Protein AF-K7A7C1-F1 (afdb_monomer_lite)

Structure (mmCIF, N/CA/C/O backbone):
data_AF-K7A7C1-F1
#
_entry.id   AF-K7A7C1-F1
#
loop_
_atom_site.group_PDB
_atom_site.id
_atom_site.type_symbol
_atom_site.label_atom_id
_atom_site.label_alt_id
_atom_site.label_comp_id
_atom_site.label_asym_id
_atom_site.label_entity_id
_atom_site.label_seq_id
_atom_site.pdbx_PDB_ins_code
_atom_site.Cartn_x
_atom_site.Cartn_y
_atom_site.Cartn_z
_atom_site.occupancy
_atom_site.B_iso_or_equiv
_atom_site.auth_seq_id
_atom_site.auth_comp_id
_atom_site.auth_asym_id
_atom_site.auth_atom_id
_atom_site.pdbx_PDB_model_num
ATOM 1 N N . MET A 1 1 ? -0.950 -12.576 -18.831 1.00 50.34 1 MET A N 1
ATOM 2 C CA . MET A 1 1 ? -0.098 -11.714 -17.969 1.00 50.34 1 MET A CA 1
ATOM 3 C C . MET A 1 1 ? -0.396 -10.219 -18.196 1.00 50.34 1 MET A C 1
ATOM 5 O O . MET A 1 1 ? 0.342 -9.379 -17.700 1.00 50.34 1 MET A O 1
ATOM 9 N N . GLU A 1 2 ? -1.489 -9.878 -18.899 1.00 55.47 2 GLU A N 1
ATOM 10 C CA . GLU A 1 2 ? -1.619 -8.616 -19.654 1.00 55.47 2 GLU A CA 1
ATOM 11 C C . GLU A 1 2 ? -2.244 -7.420 -18.911 1.00 55.47 2 GLU A C 1
ATOM 13 O O . GLU A 1 2 ? -2.151 -6.299 -19.402 1.00 55.47 2 GLU A O 1
ATOM 18 N N . ASP A 1 3 ? -2.806 -7.585 -17.707 1.00 81.56 3 ASP A N 1
ATOM 19 C CA . ASP A 1 3 ? -3.541 -6.467 -17.071 1.00 81.56 3 ASP A CA 1
ATOM 20 C C 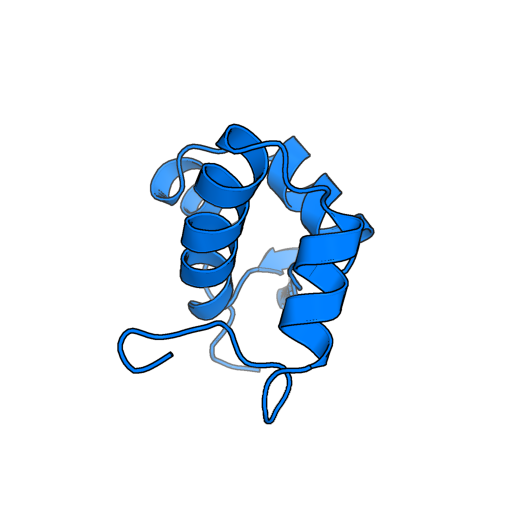. ASP A 1 3 ? -2.719 -5.655 -16.059 1.00 81.56 3 ASP A C 1
ATOM 22 O O . ASP A 1 3 ? -3.148 -4.591 -15.600 1.00 81.56 3 ASP A O 1
ATOM 26 N N . ALA A 1 4 ? -1.564 -6.173 -15.631 1.00 88.81 4 ALA A N 1
ATOM 27 C CA . ALA A 1 4 ? -0.752 -5.549 -14.592 1.00 88.81 4 ALA A CA 1
ATOM 28 C C . ALA A 1 4 ? 0.202 -4.522 -15.214 1.00 88.81 4 ALA A C 1
ATOM 30 O O . ALA A 1 4 ? 1.401 -4.760 -15.313 1.00 88.81 4 ALA A O 1
ATOM 31 N N . ASN A 1 5 ? -0.332 -3.376 -15.639 1.00 94.75 5 ASN A N 1
ATOM 32 C CA . ASN A 1 5 ? 0.445 -2.349 -16.348 1.00 94.75 5 ASN A CA 1
ATOM 33 C C . ASN A 1 5 ? 0.789 -1.130 -15.477 1.00 94.75 5 ASN A C 1
ATOM 35 O O . ASN A 1 5 ? 1.665 -0.332 -15.825 1.00 94.75 5 ASN A O 1
ATOM 39 N N . PHE A 1 6 ? 0.174 -0.993 -14.300 1.00 97.00 6 PHE A N 1
ATOM 40 C CA . PHE A 1 6 ? 0.399 0.166 -13.440 1.00 97.00 6 PHE A CA 1
ATOM 41 C C . PHE A 1 6 ? 1.697 0.053 -12.651 1.00 97.00 6 PHE A C 1
ATOM 43 O O . PHE A 1 6 ? 1.917 -0.910 -11.922 1.00 97.00 6 PHE A O 1
ATOM 50 N N . SER A 1 7 ? 2.562 1.060 -12.774 1.00 97.62 7 SER A N 1
ATOM 51 C CA . SER A 1 7 ? 3.772 1.161 -11.959 1.00 97.62 7 SER A CA 1
ATOM 52 C C . SER A 1 7 ? 3.433 1.495 -10.506 1.00 97.62 7 SER A C 1
ATOM 54 O O . SER A 1 7 ? 2.395 2.089 -10.205 1.00 97.62 7 SER A O 1
ATOM 56 N N . VAL A 1 8 ? 4.350 1.177 -9.592 1.00 97.75 8 VAL A N 1
ATOM 57 C CA . VAL A 1 8 ? 4.206 1.532 -8.173 1.00 97.75 8 VAL A CA 1
ATOM 58 C C . VAL A 1 8 ? 4.022 3.040 -7.956 1.00 97.75 8 VAL A C 1
ATOM 60 O O . VAL A 1 8 ? 3.184 3.447 -7.156 1.00 97.75 8 VAL A O 1
ATOM 63 N N . GLY A 1 9 ? 4.736 3.873 -8.722 1.00 98.25 9 GLY A N 1
ATOM 64 C CA . GLY A 1 9 ? 4.614 5.331 -8.661 1.00 98.25 9 GLY A CA 1
ATOM 65 C C . GLY A 1 9 ? 3.253 5.830 -9.148 1.00 98.25 9 GLY A C 1
ATOM 66 O O . GLY A 1 9 ? 2.656 6.700 -8.514 1.00 98.25 9 GLY A O 1
ATOM 67 N N . TYR A 1 10 ? 2.720 5.234 -10.221 1.00 98.19 10 TYR A N 1
ATOM 68 C CA . TYR A 1 10 ? 1.375 5.546 -10.700 1.00 98.19 10 TYR A CA 1
ATOM 69 C C . TYR A 1 10 ? 0.320 5.222 -9.638 1.00 98.19 10 TYR A C 1
ATOM 71 O O . TYR A 1 10 ? -0.504 6.077 -9.316 1.00 98.19 10 TYR A O 1
ATOM 79 N N . VAL A 1 11 ? 0.365 4.019 -9.055 1.00 98.12 11 VAL A N 1
ATOM 80 C CA . VAL A 1 11 ? -0.594 3.600 -8.020 1.00 98.12 11 VAL A CA 1
ATOM 81 C C . VAL A 1 11 ? -0.498 4.501 -6.790 1.00 98.12 11 VAL A C 1
ATOM 83 O O . VAL A 1 11 ? -1.527 4.963 -6.298 1.00 98.12 11 VAL A O 1
ATOM 86 N N . ALA A 1 12 ? 0.717 4.807 -6.327 1.00 98.25 12 ALA A N 1
ATOM 87 C CA . ALA A 1 12 ? 0.953 5.687 -5.184 1.00 98.25 12 ALA A CA 1
ATOM 88 C C . ALA A 1 12 ? 0.348 7.080 -5.414 1.00 98.25 12 ALA A C 1
ATOM 90 O O . ALA A 1 12 ? -0.456 7.551 -4.607 1.00 98.25 12 ALA A O 1
ATOM 91 N N . LYS A 1 13 ? 0.645 7.697 -6.568 1.00 98.19 13 LYS A N 1
ATOM 92 C CA . LYS A 1 13 ? 0.095 9.003 -6.958 1.00 98.19 13 LYS A CA 1
ATOM 93 C C . LYS A 1 13 ? -1.427 8.964 -7.080 1.00 98.19 13 LYS A C 1
ATOM 95 O O . LYS A 1 13 ? -2.107 9.837 -6.554 1.00 98.19 13 LYS A O 1
ATOM 100 N N . ARG A 1 14 ? -1.976 7.947 -7.752 1.00 97.62 14 ARG A N 1
ATOM 101 C CA . ARG A 1 14 ? -3.416 7.841 -8.032 1.00 97.62 14 ARG A CA 1
ATOM 102 C C . ARG A 1 14 ? -4.249 7.602 -6.777 1.00 97.62 14 ARG A C 1
ATOM 104 O O . ARG A 1 14 ? -5.375 8.078 -6.704 1.00 97.62 14 ARG A O 1
ATOM 111 N N . THR A 1 15 ? -3.715 6.858 -5.814 1.00 96.94 15 THR A N 1
ATOM 112 C CA . THR A 1 15 ? -4.425 6.506 -4.574 1.00 96.94 15 THR A CA 1
ATOM 113 C C . THR A 1 15 ? -4.061 7.408 -3.395 1.00 96.94 15 THR A C 1
ATOM 115 O O . THR A 1 15 ? -4.698 7.334 -2.342 1.00 96.94 15 THR A O 1
ATOM 118 N N . GLY A 1 16 ? -3.058 8.276 -3.549 1.00 96.81 16 GLY A N 1
ATOM 119 C CA . GLY A 1 16 ? -2.578 9.167 -2.496 1.00 96.81 16 GLY A CA 1
ATOM 120 C C . GLY A 1 16 ? -2.032 8.405 -1.289 1.00 96.81 16 GLY A C 1
ATOM 121 O O . GLY A 1 16 ? -2.326 8.780 -0.154 1.00 96.81 16 GLY A O 1
ATOM 122 N N . VAL A 1 17 ? -1.329 7.294 -1.522 1.00 97.00 17 VAL A N 1
ATOM 123 C CA . VAL A 1 17 ? -0.586 6.549 -0.492 1.00 97.00 17 VAL A CA 1
ATOM 124 C C . VAL A 1 17 ? 0.896 6.541 -0.844 1.00 97.00 17 VAL A C 1
ATOM 126 O O . VAL A 1 17 ? 1.269 6.668 -2.010 1.00 97.00 17 VAL A O 1
ATOM 129 N N . LYS A 1 18 ? 1.764 6.384 0.157 1.00 98.06 18 LYS A N 1
ATOM 130 C CA . LYS A 1 18 ? 3.208 6.276 -0.082 1.00 98.06 18 LYS A CA 1
ATOM 131 C C . LYS A 1 18 ? 3.529 4.938 -0.756 1.00 98.06 18 LYS A C 1
ATOM 133 O O . LYS A 1 18 ? 2.854 3.940 -0.520 1.00 98.06 18 LYS A O 1
ATOM 138 N N . ILE A 1 19 ? 4.620 4.885 -1.520 1.00 98.12 19 ILE A N 1
ATOM 139 C CA . ILE A 1 19 ? 5.124 3.632 -2.116 1.00 98.12 19 ILE A CA 1
ATOM 140 C C . ILE A 1 19 ? 5.357 2.561 -1.039 1.00 98.12 19 ILE A C 1
ATOM 142 O O . ILE A 1 19 ? 4.967 1.410 -1.220 1.00 98.12 19 ILE A O 1
ATOM 146 N N . LEU A 1 20 ? 5.914 2.946 0.115 1.00 98.25 20 LEU A N 1
ATOM 147 C CA . LEU A 1 20 ? 6.111 2.032 1.242 1.00 98.25 20 LEU A CA 1
ATOM 148 C C . LEU A 1 20 ? 4.788 1.439 1.750 1.00 98.25 20 LEU A C 1
ATOM 150 O O . LEU A 1 20 ? 4.743 0.265 2.097 1.00 98.25 20 LEU A O 1
ATOM 154 N N . THR A 1 21 ? 3.698 2.213 1.730 1.00 97.81 21 THR A N 1
ATOM 155 C CA . THR A 1 21 ? 2.360 1.726 2.091 1.00 97.81 21 THR A CA 1
ATOM 156 C C . THR A 1 21 ? 1.874 0.654 1.117 1.00 97.81 21 THR A C 1
ATOM 158 O O . THR A 1 21 ? 1.290 -0.330 1.555 1.00 97.81 21 THR A O 1
ATOM 161 N N . LEU A 1 22 ? 2.161 0.789 -0.184 1.00 98.00 22 LEU A N 1
ATOM 162 C CA . LEU A 1 22 ? 1.843 -0.254 -1.167 1.00 98.00 22 LEU A CA 1
ATOM 163 C C . LEU A 1 22 ? 2.602 -1.548 -0.870 1.00 98.00 22 LEU A C 1
ATOM 165 O O . LEU A 1 22 ? 1.996 -2.614 -0.830 1.00 98.00 22 LEU A O 1
ATOM 169 N N . HIS A 1 23 ? 3.907 -1.458 -0.604 1.00 97.88 23 HIS A N 1
ATOM 170 C CA . HIS A 1 23 ? 4.704 -2.632 -0.237 1.00 97.88 23 HIS A CA 1
ATOM 171 C C . HIS A 1 23 ? 4.213 -3.270 1.067 1.00 97.88 23 HIS A C 1
ATOM 173 O O . HIS A 1 23 ? 4.137 -4.490 1.167 1.00 97.88 23 HIS A O 1
ATOM 179 N N . PHE A 1 24 ? 3.834 -2.450 2.046 1.00 97.56 24 PHE A N 1
ATOM 180 C CA . PHE A 1 24 ? 3.291 -2.928 3.309 1.00 97.56 24 PHE A CA 1
ATOM 181 C C . PHE A 1 24 ? 1.949 -3.647 3.126 1.00 97.56 24 PHE A C 1
ATOM 183 O O . PHE A 1 24 ? 1.759 -4.735 3.662 1.00 97.56 24 PHE A O 1
ATOM 190 N N . TYR A 1 25 ? 1.028 -3.091 2.333 1.00 97.50 25 TYR A N 1
ATOM 191 C CA . TYR A 1 25 ? -0.235 -3.762 2.015 1.00 97.50 25 TYR A CA 1
ATOM 192 C C . TYR A 1 25 ? -0.019 -5.068 1.250 1.00 97.50 25 TYR A C 1
ATOM 194 O O . TYR A 1 25 ? -0.704 -6.049 1.530 1.00 97.50 25 TYR A O 1
ATOM 202 N N . GLU A 1 26 ? 0.943 -5.101 0.326 1.00 97.06 26 GLU A N 1
ATOM 203 C CA . GLU A 1 26 ? 1.317 -6.326 -0.383 1.00 97.06 26 GLU A CA 1
ATOM 204 C C . GLU A 1 26 ? 1.839 -7.394 0.586 1.00 97.06 26 GLU A C 1
ATOM 206 O O . GLU A 1 26 ? 1.365 -8.526 0.566 1.00 97.06 26 GLU A O 1
ATOM 211 N N . GLN A 1 27 ? 2.746 -7.030 1.497 1.00 97.00 27 GLN A N 1
ATOM 212 C CA . GLN A 1 27 ? 3.264 -7.939 2.525 1.00 97.00 27 GLN A CA 1
ATOM 213 C C . GLN A 1 27 ? 2.156 -8.475 3.447 1.00 97.00 27 GLN A C 1
ATOM 215 O O . GLN A 1 27 ? 2.247 -9.595 3.942 1.00 97.00 27 GLN A O 1
ATOM 220 N N . LYS A 1 28 ? 1.104 -7.685 3.687 1.00 95.56 28 LYS A N 1
ATOM 221 C CA . LYS A 1 28 ? -0.070 -8.090 4.473 1.00 95.56 28 LYS A CA 1
ATOM 222 C C . LYS A 1 28 ? -1.108 -8.886 3.672 1.00 95.56 28 LYS A C 1
ATOM 224 O O . LYS A 1 28 ? -2.142 -9.225 4.236 1.00 95.56 28 LYS A O 1
ATOM 229 N N . GLY A 1 29 ? -0.856 -9.177 2.393 1.00 94.31 29 GLY A N 1
ATOM 230 C CA . GLY A 1 29 ? -1.766 -9.935 1.525 1.00 94.31 29 GLY A CA 1
ATOM 231 C C . GLY A 1 29 ? -2.984 -9.147 1.033 1.00 94.31 29 GLY A C 1
ATOM 232 O O . GLY A 1 29 ? -3.851 -9.699 0.367 1.00 94.31 29 GLY A O 1
ATOM 233 N N . LEU A 1 30 ? -3.058 -7.844 1.316 1.00 95.25 30 LEU A N 1
ATOM 234 C CA . LEU A 1 30 ? -4.219 -7.012 0.981 1.00 95.25 30 LEU A CA 1
ATOM 235 C C . LEU A 1 30 ? -4.289 -6.652 -0.501 1.00 95.25 30 LEU A C 1
ATOM 237 O O . LEU A 1 30 ? -5.373 -6.413 -1.032 1.00 95.25 30 LEU A O 1
ATOM 241 N N . ILE A 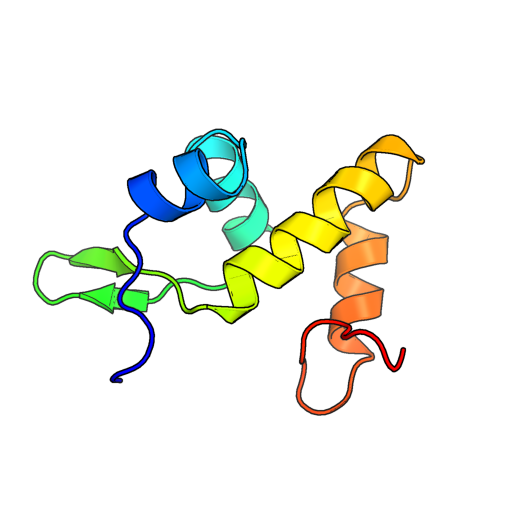1 31 ? -3.128 -6.563 -1.146 1.00 95.62 31 ILE A N 1
ATOM 242 C CA . ILE A 1 31 ? -2.970 -6.302 -2.575 1.00 95.62 31 ILE A CA 1
ATOM 243 C C . ILE A 1 31 ? -1.897 -7.236 -3.134 1.00 95.62 31 ILE A C 1
ATOM 245 O O . ILE A 1 31 ? -1.081 -7.7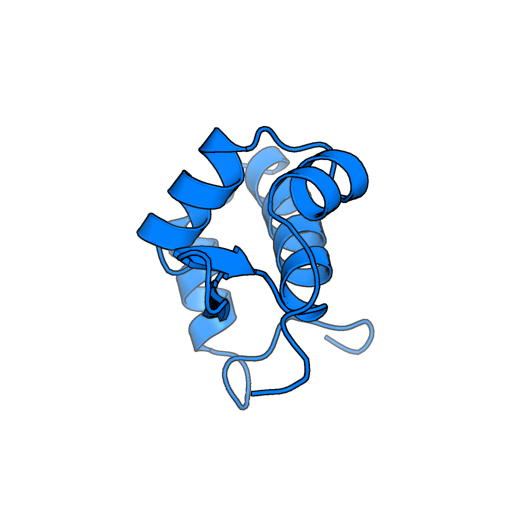71 -2.388 1.00 95.62 31 ILE A O 1
ATOM 249 N N . LYS A 1 32 ? -1.857 -7.389 -4.457 1.00 95.00 32 LYS A N 1
ATOM 250 C CA . LYS A 1 32 ? -0.862 -8.212 -5.148 1.00 95.00 32 LYS A CA 1
ATOM 251 C C . LYS A 1 32 ? -0.199 -7.413 -6.263 1.00 95.00 32 LYS A C 1
ATOM 253 O O . LYS A 1 32 ? -0.877 -6.665 -6.971 1.00 95.00 32 LYS A O 1
ATOM 258 N N . SER A 1 33 ? 1.111 -7.581 -6.426 1.00 95.75 33 SER A N 1
ATOM 259 C CA . SER A 1 33 ? 1.833 -7.123 -7.610 1.00 95.75 33 SER A CA 1
ATOM 260 C C . SER A 1 33 ? 2.317 -8.291 -8.470 1.00 95.75 33 SER A C 1
ATOM 262 O O . SER A 1 33 ? 2.342 -9.452 -8.060 1.00 95.75 33 SER A O 1
ATOM 264 N N . TRP A 1 34 ? 2.704 -7.951 -9.690 1.00 95.75 34 TRP A N 1
ATOM 265 C CA . TRP A 1 34 ? 3.423 -8.787 -10.637 1.00 95.75 34 TRP A CA 1
ATOM 266 C C . TRP A 1 34 ? 4.758 -8.126 -10.953 1.00 95.75 34 TRP A C 1
ATOM 268 O O . TRP A 1 34 ? 4.952 -6.935 -10.710 1.00 95.75 34 TRP A O 1
ATOM 278 N N . ARG A 1 35 ? 5.693 -8.889 -11.510 1.00 94.75 35 ARG A N 1
ATOM 279 C CA . ARG A 1 35 ? 6.969 -8.356 -11.986 1.00 94.75 35 ARG A CA 1
ATOM 280 C C . ARG A 1 35 ? 6.957 -8.305 -13.506 1.00 94.75 35 ARG A C 1
ATOM 282 O O . ARG A 1 35 ? 6.518 -9.256 -14.146 1.00 94.75 35 ARG A O 1
ATOM 289 N N . ASN A 1 36 ? 7.403 -7.186 -14.071 1.00 94.06 36 ASN A N 1
ATOM 290 C CA . ASN A 1 36 ? 7.716 -7.116 -15.499 1.00 94.06 36 ASN A CA 1
ATOM 291 C C . ASN A 1 36 ? 9.124 -7.684 -15.770 1.00 94.06 36 ASN A C 1
ATOM 293 O O . ASN A 1 36 ? 9.839 -8.045 -14.836 1.00 94.06 36 ASN A O 1
ATOM 297 N N . GLN A 1 37 ? 9.540 -7.712 -17.041 1.00 93.62 37 GLN A N 1
ATOM 298 C CA . GLN A 1 37 ? 10.873 -8.190 -17.446 1.00 93.62 37 GLN A CA 1
ATOM 299 C C . GLN A 1 37 ? 12.026 -7.437 -16.756 1.00 93.62 37 GLN A C 1
ATOM 301 O O . GLN A 1 37 ? 13.046 -8.031 -16.437 1.00 93.62 37 GLN A O 1
ATOM 306 N N . GLY A 1 38 ? 11.841 -6.150 -16.444 1.00 95.06 38 GLY A N 1
ATOM 307 C CA . GLY A 1 38 ? 12.798 -5.340 -15.680 1.00 95.06 38 GLY A CA 1
ATOM 308 C C . GLY A 1 38 ? 12.711 -5.510 -14.157 1.00 95.06 38 GLY A C 1
ATOM 309 O O . GLY A 1 38 ? 13.174 -4.639 -13.424 1.00 95.06 38 GLY A O 1
ATOM 310 N N . ASN A 1 39 ? 12.049 -6.561 -13.663 1.00 95.00 39 ASN A N 1
ATOM 311 C CA . ASN A 1 39 ? 11.823 -6.855 -12.243 1.00 95.00 39 ASN A CA 1
ATOM 312 C C . ASN A 1 39 ? 11.127 -5.728 -11.441 1.00 95.00 39 ASN A C 1
ATOM 314 O O . ASN A 1 39 ? 11.164 -5.678 -10.207 1.00 95.00 39 ASN A O 1
ATOM 318 N N . GLN A 1 40 ? 10.435 -4.811 -12.114 1.00 95.38 40 GLN A N 1
ATOM 319 C CA . GLN A 1 40 ? 9.664 -3.753 -11.469 1.00 95.38 40 GLN A CA 1
ATOM 320 C C . GLN A 1 40 ? 8.286 -4.275 -11.068 1.00 95.38 40 GLN A C 1
ATOM 322 O O . GLN A 1 40 ? 7.634 -4.984 -11.838 1.00 95.38 40 GLN A O 1
ATOM 327 N N . ARG A 1 41 ? 7.815 -3.873 -9.881 1.00 96.88 41 ARG A N 1
ATOM 328 C CA . ARG A 1 41 ? 6.443 -4.152 -9.441 1.00 96.88 41 ARG A CA 1
ATOM 329 C C . ARG A 1 41 ? 5.433 -3.470 -10.354 1.00 96.88 41 ARG A C 1
ATOM 331 O O . ARG A 1 41 ? 5.514 -2.262 -10.601 1.00 96.88 41 ARG A O 1
ATOM 338 N N . ARG A 1 42 ? 4.453 -4.250 -10.785 1.00 97.38 42 ARG A N 1
ATOM 339 C CA . ARG A 1 42 ? 3.314 -3.828 -11.579 1.00 97.38 42 ARG A CA 1
ATOM 340 C C . ARG A 1 42 ? 2.016 -4.284 -10.944 1.00 97.38 42 ARG A C 1
ATOM 342 O O . ARG A 1 42 ? 1.931 -5.379 -10.401 1.00 97.38 42 ARG A O 1
ATOM 349 N N . TYR A 1 43 ? 1.005 -3.439 -11.021 1.00 96.62 43 TYR A N 1
ATOM 350 C CA . TYR A 1 43 ? -0.279 -3.656 -10.374 1.00 96.62 43 TYR A CA 1
ATOM 351 C C . TYR A 1 43 ? -1.389 -3.672 -11.416 1.00 96.62 43 TYR A C 1
ATOM 353 O O . TYR A 1 43 ? -1.335 -2.957 -12.421 1.00 96.62 43 TYR A O 1
ATOM 361 N N . LYS A 1 44 ? -2.405 -4.489 -11.152 1.00 94.69 44 LYS A N 1
ATOM 362 C CA . LYS A 1 44 ? -3.665 -4.486 -11.891 1.00 94.69 44 LYS A CA 1
ATOM 363 C C . LYS A 1 44 ? -4.565 -3.338 -11.423 1.00 94.69 44 LYS A C 1
ATOM 365 O O . LYS A 1 44 ? -4.314 -2.687 -10.406 1.00 94.69 44 LYS A O 1
ATOM 370 N N . ARG A 1 45 ? -5.635 -3.075 -12.177 1.00 92.19 45 ARG A N 1
ATOM 371 C CA . ARG A 1 45 ? -6.595 -1.998 -11.879 1.00 92.19 45 ARG A CA 1
ATOM 372 C C . ARG A 1 45 ? -7.367 -2.203 -10.575 1.00 92.19 45 ARG A C 1
ATOM 374 O O . ARG A 1 45 ? -7.694 -1.213 -9.922 1.00 92.19 45 ARG A O 1
ATOM 381 N N . ASP A 1 46 ? -7.635 -3.446 -10.184 1.00 91.56 46 ASP A N 1
ATOM 382 C CA . ASP A 1 46 ? -8.336 -3.789 -8.939 1.00 91.56 46 ASP A CA 1
ATOM 383 C C . ASP A 1 46 ? -7.607 -3.253 -7.698 1.00 91.56 46 ASP A C 1
ATOM 385 O O . ASP A 1 46 ? -8.253 -2.798 -6.758 1.00 91.56 46 ASP A O 1
ATOM 389 N N . VAL A 1 47 ? -6.274 -3.176 -7.729 1.00 95.12 47 VAL A N 1
ATOM 390 C CA . VAL A 1 47 ? -5.457 -2.621 -6.637 1.00 95.12 47 VAL A CA 1
ATOM 391 C C . VAL A 1 47 ? -5.850 -1.182 -6.297 1.00 95.12 47 VAL A C 1
ATOM 393 O O . VAL A 1 47 ? -5.906 -0.823 -5.121 1.00 95.12 47 VAL A O 1
ATOM 396 N N . LEU A 1 48 ? -6.192 -0.360 -7.297 1.00 95.19 48 LEU A N 1
ATOM 397 C CA . LEU A 1 48 ? -6.678 1.004 -7.055 1.00 95.19 48 LEU A CA 1
ATOM 398 C C . LEU A 1 48 ? -7.973 0.991 -6.235 1.00 95.19 48 LEU A C 1
ATOM 400 O O . LEU A 1 48 ? -8.131 1.786 -5.308 1.00 95.19 48 LEU A O 1
ATOM 404 N N . ARG A 1 49 ? -8.882 0.067 -6.565 1.00 92.69 49 ARG A N 1
ATOM 405 C CA . ARG A 1 49 ? -10.153 -0.104 -5.861 1.00 92.69 49 ARG A CA 1
ATOM 406 C C . ARG A 1 49 ? -9.925 -0.648 -4.451 1.00 92.69 49 ARG A C 1
ATOM 408 O O . ARG A 1 49 ? -10.487 -0.098 -3.510 1.00 92.69 49 ARG A O 1
ATOM 415 N N . ARG A 1 50 ? -9.034 -1.628 -4.269 1.00 94.94 50 ARG A N 1
ATOM 416 C CA . ARG A 1 50 ? -8.696 -2.169 -2.939 1.00 94.94 50 ARG A CA 1
ATOM 417 C C . ARG A 1 50 ? -8.218 -1.065 -2.014 1.00 94.94 50 ARG A C 1
ATOM 419 O O . ARG A 1 50 ? -8.736 -0.914 -0.915 1.00 94.94 50 ARG A O 1
ATOM 426 N N . ILE A 1 51 ? -7.295 -0.227 -2.483 1.00 96.50 51 ILE A N 1
ATOM 427 C CA . ILE A 1 51 ? -6.771 0.889 -1.687 1.00 96.50 51 ILE A CA 1
ATOM 428 C C . ILE A 1 51 ? -7.869 1.917 -1.379 1.00 96.50 51 ILE A C 1
ATOM 430 O O . ILE A 1 51 ? -7.897 2.458 -0.274 1.00 96.50 51 ILE A O 1
ATOM 434 N N . SER A 1 52 ? -8.802 2.157 -2.308 1.00 94.44 52 SER A N 1
ATOM 435 C CA . SER A 1 52 ? -9.946 3.049 -2.064 1.00 94.44 52 SER A CA 1
ATOM 436 C C . SER A 1 52 ? -10.885 2.561 -0.954 1.00 94.44 52 SER A C 1
ATOM 438 O O . SER A 1 52 ? -11.540 3.392 -0.338 1.00 94.44 52 SER A O 1
ATOM 440 N N . VAL A 1 53 ? -10.888 1.257 -0.654 1.00 94.06 53 VAL A N 1
ATOM 441 C CA . VAL A 1 53 ? -11.642 0.639 0.453 1.00 94.06 53 VAL A CA 1
ATOM 442 C C . VAL A 1 53 ? -10.804 0.593 1.732 1.00 94.06 53 VAL A C 1
ATOM 444 O O . VAL A 1 53 ? -11.273 0.979 2.800 1.00 94.06 53 VAL A O 1
ATOM 447 N N . ILE A 1 54 ? -9.533 0.189 1.628 1.00 95.75 54 ILE A N 1
ATOM 448 C CA . ILE A 1 54 ? -8.623 0.082 2.778 1.00 95.75 54 ILE A CA 1
ATOM 449 C C . ILE A 1 54 ? -8.465 1.441 3.478 1.00 95.75 54 ILE A C 1
ATOM 451 O O . ILE A 1 54 ? -8.547 1.513 4.701 1.00 95.75 54 ILE A O 1
ATOM 455 N N . LYS A 1 55 ? -8.260 2.533 2.724 1.00 94.56 55 LYS A N 1
ATOM 456 C CA . LYS A 1 55 ? -8.015 3.870 3.297 1.00 94.56 55 LYS A CA 1
ATOM 457 C C . LYS A 1 55 ? -9.134 4.361 4.230 1.00 94.56 55 LYS A C 1
ATOM 459 O O . LYS A 1 55 ? -8.808 4.746 5.352 1.00 94.56 55 LYS A O 1
ATOM 464 N N . PRO A 1 56 ? -10.413 4.425 3.810 1.00 94.88 56 PRO A N 1
ATOM 465 C CA . PRO A 1 56 ? -11.491 4.847 4.698 1.00 94.88 56 PRO A CA 1
ATOM 466 C C . PRO A 1 56 ? -11.712 3.854 5.841 1.00 94.88 56 PRO A C 1
ATOM 468 O O . PRO A 1 56 ? -11.860 4.296 6.972 1.00 94.88 56 PRO A O 1
ATOM 471 N N . ALA A 1 57 ? -11.632 2.542 5.595 1.00 95.00 57 ALA A N 1
ATOM 472 C CA . ALA A 1 57 ? -11.766 1.536 6.649 1.00 95.00 57 ALA A CA 1
ATOM 473 C C . ALA A 1 57 ? -10.727 1.730 7.771 1.00 95.00 57 ALA A C 1
ATOM 475 O O . ALA A 1 57 ? -11.081 1.753 8.948 1.00 95.00 57 ALA A O 1
ATOM 476 N N . GLN A 1 58 ? -9.460 1.982 7.422 1.00 95.50 58 GLN A N 1
ATOM 477 C CA . GLN A 1 58 ? -8.426 2.299 8.411 1.00 95.50 58 GLN A CA 1
ATOM 478 C C . GLN A 1 58 ? -8.705 3.600 9.174 1.00 95.50 58 GLN A C 1
ATOM 480 O O . GLN A 1 58 ? -8.429 3.670 10.369 1.00 95.50 58 GLN A O 1
ATOM 485 N N . LYS A 1 59 ? -9.260 4.630 8.516 1.00 94.94 59 LYS A N 1
ATOM 486 C CA . LYS A 1 59 ? -9.656 5.882 9.192 1.00 94.94 59 LYS A CA 1
ATOM 487 C C . LYS A 1 59 ? -10.784 5.673 10.202 1.00 94.94 59 LYS A C 1
ATOM 489 O O . LYS A 1 59 ? -10.862 6.421 11.167 1.00 94.94 59 LYS A O 1
ATOM 494 N N . LEU A 1 60 ? -11.622 4.664 9.984 1.00 97.06 60 LEU A N 1
ATOM 495 C CA . LEU A 1 60 ? -12.686 4.250 10.898 1.00 97.06 60 LEU A CA 1
ATOM 496 C C . LEU A 1 60 ? -12.186 3.298 12.002 1.00 97.06 60 LEU A C 1
ATOM 498 O O . LEU A 1 60 ? -12.991 2.762 12.754 1.00 97.06 60 LEU A O 1
ATOM 502 N N . GLY A 1 61 ? -10.873 3.062 12.102 1.00 96.44 61 GLY A N 1
ATOM 503 C CA . GLY A 1 61 ? -10.281 2.188 13.118 1.00 96.44 61 GLY A CA 1
ATOM 504 C C . GLY A 1 61 ? -10.329 0.696 12.779 1.00 96.44 61 GLY A C 1
ATOM 505 O O . GLY A 1 61 ? -9.941 -0.128 13.605 1.00 96.44 61 GLY A O 1
ATOM 506 N N . ILE A 1 62 ? -10.757 0.320 11.569 1.00 97.12 62 ILE A N 1
ATOM 507 C CA . ILE A 1 62 ? -10.790 -1.084 11.155 1.00 97.12 62 ILE A CA 1
ATOM 508 C C . ILE A 1 62 ? -9.359 -1.572 10.922 1.00 97.12 62 ILE A C 1
ATOM 510 O O . ILE A 1 62 ? -8.581 -0.987 10.160 1.00 97.12 62 ILE A O 1
ATOM 514 N N . SER A 1 63 ? -9.014 -2.679 11.578 1.00 96.94 63 SER A N 1
ATOM 515 C CA . SER A 1 63 ? -7.694 -3.286 11.453 1.00 96.94 63 SER A CA 1
ATOM 516 C C . SER A 1 63 ? -7.456 -3.853 10.048 1.00 96.94 63 SER A C 1
ATOM 518 O O . SER A 1 63 ? -8.370 -4.322 9.365 1.00 96.94 63 SER A O 1
ATOM 520 N N . LEU A 1 64 ? -6.193 -3.867 9.616 1.00 95.31 64 LEU A N 1
ATOM 521 C CA . LEU A 1 64 ? -5.819 -4.464 8.332 1.00 95.31 64 LEU A CA 1
ATOM 522 C C . LEU A 1 64 ? -6.115 -5.967 8.263 1.00 95.31 64 LEU A C 1
ATOM 524 O O . LEU A 1 64 ? -6.422 -6.464 7.184 1.00 95.31 64 LEU A O 1
ATOM 528 N N . SER A 1 65 ? -6.042 -6.685 9.386 1.00 95.38 65 SER A N 1
ATOM 529 C CA . SER A 1 65 ? -6.416 -8.101 9.442 1.00 95.38 65 SER A CA 1
ATOM 530 C C . SER A 1 65 ? -7.911 -8.287 9.202 1.00 95.38 65 SER A C 1
ATOM 532 O O . SER A 1 65 ? -8.271 -9.135 8.394 1.00 95.38 65 SER A O 1
ATOM 534 N N . SER A 1 66 ? -8.772 -7.467 9.815 1.00 95.38 66 SER A N 1
ATOM 535 C CA . SER A 1 66 ? -10.219 -7.491 9.556 1.00 95.38 66 SER A CA 1
ATOM 536 C C . SER A 1 66 ? -10.528 -7.222 8.083 1.00 95.38 66 SER A C 1
ATOM 538 O O . SER A 1 66 ? -11.262 -7.986 7.469 1.00 95.38 66 SER A O 1
ATOM 540 N N . ILE A 1 67 ? -9.905 -6.198 7.486 1.00 94.12 67 ILE A N 1
ATOM 541 C CA . ILE A 1 67 ? -10.090 -5.880 6.059 1.00 94.12 67 ILE A CA 1
ATOM 542 C C . ILE A 1 67 ? -9.635 -7.047 5.172 1.00 94.12 67 ILE A C 1
ATOM 544 O O . ILE A 1 67 ? -10.304 -7.386 4.198 1.00 94.12 67 ILE A O 1
ATOM 548 N N . HIS A 1 68 ? -8.509 -7.681 5.511 1.00 92.75 68 HIS A N 1
ATOM 549 C CA . HIS A 1 68 ? -8.014 -8.841 4.777 1.00 92.75 68 HIS A CA 1
ATOM 550 C C . HIS A 1 68 ? -9.006 -10.009 4.840 1.00 92.75 68 HIS A C 1
ATOM 552 O O . HIS A 1 68 ? -9.321 -10.578 3.799 1.00 92.75 68 HIS A O 1
ATOM 558 N N . GLN A 1 69 ? -9.555 -10.314 6.021 1.00 92.25 69 GLN A N 1
ATOM 559 C CA . GLN A 1 69 ? -10.580 -11.351 6.176 1.00 92.25 69 GLN A CA 1
ATOM 560 C C . GLN A 1 69 ? -11.833 -11.044 5.350 1.00 92.25 69 GLN A C 1
ATOM 562 O O . GLN A 1 69 ? -12.345 -11.924 4.662 1.00 92.25 69 GLN A O 1
ATOM 567 N N . THR A 1 70 ? -12.282 -9.785 5.327 1.00 90.44 70 THR A N 1
ATOM 568 C CA . THR A 1 70 ? -13.402 -9.369 4.473 1.00 90.44 70 THR A CA 1
ATOM 569 C C . THR A 1 70 ? -13.109 -9.605 2.991 1.00 90.44 70 THR A C 1
ATOM 571 O O . THR A 1 70 ? -13.974 -10.101 2.279 1.00 90.44 70 THR A O 1
ATOM 574 N N . PHE A 1 71 ? -11.897 -9.302 2.513 1.00 89.69 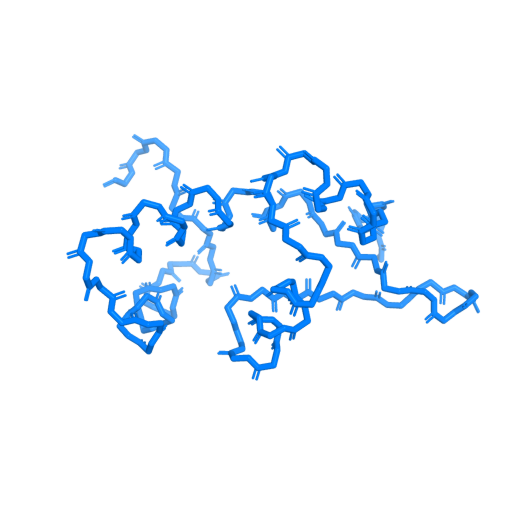71 PHE A N 1
ATOM 575 C CA . PHE A 1 71 ? -11.521 -9.570 1.119 1.00 89.69 71 PHE A CA 1
ATOM 576 C C . PHE A 1 71 ? -11.433 -11.063 0.788 1.00 89.69 71 PHE A C 1
ATOM 578 O O . PHE A 1 71 ? -11.745 -11.441 -0.338 1.00 89.69 71 PHE A O 1
ATOM 585 N N . LEU A 1 72 ? -11.018 -11.908 1.737 1.00 87.81 72 LEU A N 1
ATOM 586 C CA . LEU A 1 72 ? -10.987 -13.363 1.549 1.00 87.81 72 LEU A CA 1
ATOM 587 C C . LEU A 1 72 ? -12.394 -13.965 1.463 1.00 87.81 72 LEU A C 1
ATOM 589 O O . LEU A 1 72 ? -12.594 -14.930 0.734 1.00 87.81 72 LEU A O 1
ATOM 593 N N . GLY A 1 73 ? -13.366 -13.381 2.169 1.00 83.06 73 GLY A N 1
ATOM 594 C CA . GLY A 1 73 ? -14.766 -13.807 2.129 1.00 83.06 73 GLY A CA 1
ATOM 595 C C . GLY A 1 73 ? -15.524 -13.417 0.854 1.00 83.06 73 GLY A C 1
ATOM 596 O O . GLY A 1 73 ? -16.694 -13.768 0.722 1.00 83.06 73 GLY A O 1
ATOM 597 N N . MET A 1 74 ? -14.902 -12.686 -0.078 1.00 80.19 74 MET A N 1
ATOM 598 C CA . MET A 1 74 ? -15.558 -12.260 -1.317 1.00 80.19 74 MET A CA 1
ATOM 599 C C . MET A 1 74 ? -15.446 -13.316 -2.423 1.00 80.19 74 MET A C 1
ATOM 601 O O . MET A 1 74 ? -14.382 -13.924 -2.575 1.00 80.19 74 MET A O 1
ATOM 605 N N . PRO A 1 75 ? -16.490 -13.483 -3.261 1.00 74.38 75 PRO A N 1
ATOM 606 C CA . PRO A 1 75 ? -16.435 -14.370 -4.421 1.00 74.38 75 PRO A CA 1
ATOM 607 C C . PRO A 1 75 ? -15.223 -14.057 -5.305 1.00 74.38 75 PRO A C 1
ATOM 609 O O . PRO A 1 75 ? -14.927 -12.888 -5.571 1.00 74.38 75 PRO A O 1
ATOM 612 N N . ASP A 1 76 ? -14.499 -15.097 -5.719 1.00 71.69 76 ASP A N 1
ATOM 613 C CA . ASP A 1 76 ? -13.277 -15.015 -6.535 1.00 71.69 76 ASP A CA 1
ATOM 614 C C . ASP A 1 76 ? -12.161 -14.131 -5.944 1.00 71.69 76 ASP A C 1
ATOM 616 O O . ASP A 1 76 ? -11.280 -13.645 -6.660 1.00 71.69 76 ASP A O 1
ATOM 620 N N . GLY A 1 77 ? -12.203 -13.876 -4.630 1.00 67.56 77 GLY A N 1
ATOM 621 C CA . GLY A 1 77 ? -11.276 -12.977 -3.949 1.00 67.56 77 GLY A CA 1
ATOM 622 C C . GLY A 1 77 ? -11.308 -11.559 -4.517 1.00 67.56 77 GLY A C 1
ATOM 623 O O . GLY A 1 77 ? -10.283 -10.873 -4.487 1.00 67.56 77 GLY A O 1
ATOM 624 N N . ARG A 1 78 ? -12.438 -11.123 -5.094 1.00 75.94 78 ARG A N 1
ATOM 625 C CA . ARG A 1 78 ? -12.579 -9.804 -5.726 1.00 75.94 78 ARG A CA 1
ATOM 626 C C . ARG A 1 78 ? -12.561 -8.668 -4.699 1.00 75.94 78 ARG A C 1
ATOM 628 O O . ARG A 1 78 ? -12.512 -8.864 -3.493 1.00 75.94 78 ARG A O 1
ATOM 635 N N . THR A 1 79 ? -12.531 -7.439 -5.198 1.00 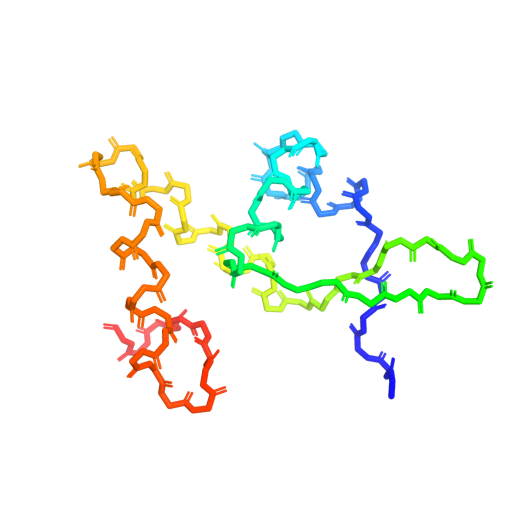73.56 79 THR A N 1
ATOM 636 C CA . THR A 1 79 ? -12.650 -6.221 -4.375 1.00 73.56 79 THR A CA 1
ATOM 637 C C . THR A 1 79 ? -14.104 -5.763 -4.370 1.00 73.56 79 THR A C 1
ATOM 639 O O . THR A 1 79 ? -14.707 -5.862 -5.445 1.00 73.56 79 THR A O 1
ATOM 642 N N . PRO A 1 80 ? -14.643 -5.216 -3.260 1.00 77.38 80 PRO A N 1
ATOM 643 C CA . PRO A 1 80 ? -16.036 -4.784 -3.246 1.00 77.38 80 PRO A CA 1
ATOM 644 C C . PRO A 1 80 ? -16.294 -3.737 -4.329 1.00 77.38 80 PRO A C 1
ATO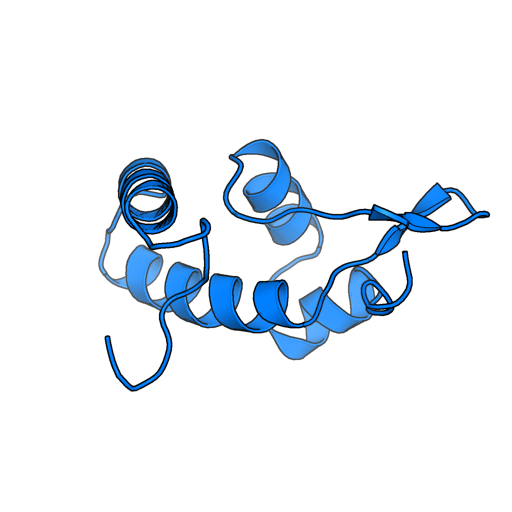M 646 O O . PRO A 1 80 ? -15.453 -2.862 -4.583 1.00 77.38 80 PRO A O 1
ATOM 649 N N . ASP A 1 81 ? -17.433 -3.859 -5.000 1.00 77.00 81 ASP A N 1
ATOM 650 C CA . ASP A 1 81 ? -17.907 -2.899 -5.987 1.00 77.00 81 ASP A CA 1
ATOM 651 C C . ASP A 1 81 ? -19.133 -2.132 -5.466 1.00 77.00 81 ASP A C 1
ATOM 653 O O . ASP A 1 81 ? -19.388 -2.112 -4.272 1.00 77.00 81 ASP A O 1
ATOM 657 N N . LYS A 1 82 ? -19.833 -1.387 -6.329 1.00 69.94 82 LYS A N 1
ATOM 658 C CA . LYS A 1 82 ? -20.972 -0.559 -5.895 1.00 69.94 82 LYS A CA 1
ATOM 659 C C . LYS A 1 82 ? -22.203 -1.378 -5.474 1.00 69.94 82 LYS A C 1
ATOM 661 O O . LYS A 1 82 ? -23.153 -0.779 -4.984 1.00 69.94 82 LYS A O 1
ATOM 666 N N . LYS A 1 83 ? -22.245 -2.671 -5.798 1.00 66.88 83 LYS A N 1
ATOM 667 C CA . LYS A 1 83 ? -23.378 -3.569 -5.547 1.00 66.88 83 LYS A CA 1
ATOM 668 C C . LYS A 1 83 ? -23.249 -4.327 -4.224 1.00 66.88 83 LYS A C 1
ATOM 670 O O . LYS A 1 83 ? -24.204 -5.002 -3.855 1.00 66.88 83 LYS A O 1
ATOM 675 N N . ASP A 1 84 ? -22.090 -4.234 -3.574 1.00 58.66 84 ASP A N 1
ATOM 676 C CA . ASP A 1 84 ? -21.825 -4.727 -2.218 1.00 58.66 84 ASP A CA 1
ATOM 677 C C . ASP A 1 84 ? -22.008 -3.585 -1.204 1.00 58.66 84 ASP A C 1
ATOM 679 O O . ASP A 1 84 ? -22.473 -3.869 -0.080 1.00 58.66 84 ASP A O 1
#

Secondary structure (DSSP, 8-state):
-TT--EEHHHHHHHHT--HHHHHHHHHTTSS--EE-TT--EEE-THHHHHHHHHHHHHHTT--HHHHHHHHHTSGGGPPP-TT-

Foldseek 3Di:
DPQFAAFLVNLCVLLVHDSVVVVVCCVLVLADWDQDPVRGTTHGPQSSLSSVVVVVCVVVVNDSVNSCVVLVPDVVSGHDDPVD

Radius of gyration: 12.62 Å; chains: 1; bounding box: 36×24×33 Å

Organism: NCBI:txid1129794

pLDDT: mean 91.13, std 10.43, range [50.34, 98.25]

InterPro domains:
  IPR000551 MerR-type HTH domain [PF13411] (6-70)
  IPR000551 MerR-type HTH domain [PR00040] (7-18)
  IPR000551 MerR-type HTH domain [PR00040] (18-31)
  IPR000551 MerR-type HTH domain [PR00040] (41-61)
  IPR000551 MerR-type HTH domain [PS00552] (9-31)
  IPR000551 MerR-type HTH domain [PS50937] (5-73)
  IPR000551 MerR-type HTH domain [SM00422] (6-75)
  IPR009061 Putative DNA-binding domain superfamily [SSF46955] (6-72)
  IPR047057 MerR transcriptional regulator [PTHR30204] (5-71)

Sequence (84 aa):
MEDANFSVGYVAKRTGVKILTLHFYEQKGLIKSWRNQGNQRRYKRDVLRRISVIKPAQKLGISLSSIHQTFLGMPDGRTPDKKD